Protein AF-A0A920MAN4-F1 (afdb_monomer_lite)

Radius of gyration: 27.8 Å; chains: 1; bounding box: 55×52×75 Å

Sequence (130 aa):
MKSKWLVLFIVFGLILTACGGGSDDAAEEEVVAEEPAETLDSPATTAAAAEPEADPFSICLVLDIGGLGDLAFNDLAYSGYEAAIADFGMVGTFLEPDGGGENRGELLELCAEAGNDLIVGKGFSYLTQQ

Foldseek 3Di:
DVVVVVVVVVVVVVPPPPDDDDDDDDDDDDDDDDDDDDDPDDPPPPPPDDDPPDDAAEEEEEEQAAAPPPVDQRVVVVVVVVVCCVVRVHHYDYYYAPHGRPCRVVSQVVCVVVPHPYYHYPDDVVVDDD

pLDDT: mean 77.78, std 22.49, range [35.72, 98.81]

Structure (mmCIF, N/CA/C/O backbone):
data_AF-A0A920MAN4-F1
#
_entry.id   AF-A0A920MAN4-F1
#
loop_
_atom_site.group_PDB
_atom_site.id
_atom_site.type_symbol
_atom_site.label_atom_id
_atom_site.label_alt_id
_atom_site.label_comp_id
_atom_site.label_asym_id
_atom_site.label_entity_id
_atom_site.label_seq_id
_atom_site.pdbx_PDB_ins_code
_atom_site.Cartn_x
_atom_site.Cartn_y
_atom_site.Cartn_z
_atom_site.occupancy
_atom_site.B_iso_or_equiv
_atom_site.auth_seq_id
_atom_site.auth_comp_id
_atom_site.auth_asym_id
_atom_site.auth_atom_id
_atom_site.pdbx_PDB_model_num
ATOM 1 N N . MET A 1 1 ? 26.931 -30.374 -37.461 1.00 54.78 1 MET A N 1
ATOM 2 C CA . MET A 1 1 ? 26.340 -31.285 -36.448 1.00 54.78 1 MET A CA 1
ATOM 3 C C . MET A 1 1 ? 27.216 -31.512 -35.204 1.00 54.78 1 MET A C 1
ATOM 5 O O . MET A 1 1 ? 26.722 -32.099 -34.258 1.00 54.78 1 MET A O 1
ATOM 9 N N . LYS A 1 2 ? 28.470 -31.024 -35.145 1.00 57.34 2 LYS A N 1
ATOM 10 C CA . LYS A 1 2 ? 29.390 -31.253 -34.007 1.00 57.34 2 LYS A CA 1
ATOM 11 C C . LYS A 1 2 ? 29.291 -30.219 -32.865 1.00 57.34 2 LYS A C 1
ATOM 13 O O . LYS A 1 2 ? 29.713 -30.511 -31.758 1.00 57.34 2 LYS A O 1
ATOM 18 N N . SER A 1 3 ? 28.687 -29.049 -33.096 1.00 59.41 3 SER A N 1
ATOM 19 C CA . SER A 1 3 ? 28.518 -28.003 -32.068 1.00 59.41 3 SER A CA 1
ATOM 20 C C . SER A 1 3 ? 27.309 -28.208 -31.145 1.00 59.41 3 SER A C 1
ATOM 22 O O . SER A 1 3 ? 27.294 -27.680 -30.041 1.00 59.41 3 SER A O 1
ATOM 24 N N . LYS A 1 4 ? 26.314 -29.010 -31.552 1.00 56.94 4 LYS A N 1
ATOM 25 C CA . LYS A 1 4 ? 25.120 -29.306 -30.737 1.00 56.94 4 LYS A CA 1
ATOM 26 C C . LYS A 1 4 ? 25.383 -30.335 -29.630 1.00 56.94 4 LYS A C 1
ATOM 28 O O . LYS A 1 4 ? 24.753 -30.269 -28.585 1.00 56.94 4 LYS A O 1
ATOM 33 N N . TRP A 1 5 ? 26.343 -31.240 -29.827 1.00 59.16 5 TRP A N 1
ATOM 34 C CA . TRP A 1 5 ? 26.810 -32.138 -28.762 1.00 59.16 5 TRP A CA 1
ATOM 35 C C . TRP A 1 5 ? 27.715 -31.433 -27.752 1.00 59.16 5 TRP A C 1
ATOM 37 O O . TRP A 1 5 ? 27.709 -31.794 -26.584 1.00 59.16 5 TRP A O 1
ATOM 47 N N . LEU A 1 6 ? 28.427 -30.381 -28.164 1.00 59.97 6 LEU A N 1
ATOM 48 C CA . LEU A 1 6 ? 29.316 -29.635 -27.273 1.00 59.97 6 LEU A CA 1
ATOM 49 C C . LEU A 1 6 ? 28.546 -28.826 -26.208 1.00 59.97 6 LEU A C 1
ATOM 51 O O . LEU A 1 6 ? 29.001 -28.724 -25.077 1.00 59.97 6 LEU A O 1
ATOM 55 N N . VAL A 1 7 ? 27.343 -28.336 -26.532 1.00 60.19 7 VAL A N 1
ATOM 56 C CA . VAL A 1 7 ? 26.450 -27.664 -25.565 1.00 60.19 7 VAL A CA 1
ATOM 57 C C . VAL A 1 7 ? 25.849 -28.658 -24.559 1.00 60.19 7 VAL A C 1
ATOM 59 O O . VAL A 1 7 ? 25.708 -28.331 -23.385 1.00 60.19 7 VAL A O 1
ATOM 62 N N . LEU A 1 8 ? 25.568 -29.896 -24.982 1.00 57.22 8 LEU A N 1
ATOM 63 C CA . LEU A 1 8 ? 25.014 -30.938 -24.108 1.00 57.22 8 LEU A CA 1
ATOM 64 C C . LEU A 1 8 ? 26.023 -31.409 -23.040 1.00 57.22 8 LEU A C 1
ATOM 66 O O . LEU A 1 8 ? 25.634 -31.694 -21.912 1.00 57.22 8 LEU A O 1
ATOM 70 N N . PHE A 1 9 ? 27.320 -31.429 -23.364 1.00 61.19 9 PHE A N 1
ATOM 71 C CA . PHE A 1 9 ? 28.375 -31.794 -22.410 1.00 61.19 9 PHE A CA 1
ATOM 72 C C . PHE A 1 9 ? 28.677 -30.703 -21.368 1.00 61.19 9 PHE A C 1
ATOM 74 O O . PHE A 1 9 ? 29.064 -31.032 -20.251 1.00 61.19 9 PHE A O 1
ATOM 81 N N . ILE A 1 10 ? 28.459 -29.422 -21.689 1.00 63.19 10 ILE A N 1
ATOM 82 C CA . ILE A 1 10 ? 28.677 -28.306 -20.748 1.00 63.19 10 ILE A CA 1
ATOM 83 C C . ILE A 1 10 ? 27.561 -28.244 -19.689 1.00 63.19 10 ILE A C 1
ATOM 85 O O . ILE A 1 10 ? 27.836 -27.971 -18.524 1.00 63.19 10 ILE A O 1
ATOM 89 N N . VAL A 1 11 ? 26.320 -28.581 -20.057 1.00 59.59 11 VAL A N 1
ATOM 90 C CA . VAL A 1 11 ? 25.175 -28.612 -19.125 1.00 59.59 11 VAL A CA 1
ATOM 91 C C . VAL A 1 11 ? 25.262 -29.786 -18.136 1.00 59.59 11 VAL A C 1
ATOM 93 O O . VAL A 1 11 ? 24.847 -29.651 -16.990 1.00 59.59 11 VAL A O 1
ATOM 96 N N . PHE A 1 12 ? 25.868 -30.913 -18.523 1.00 56.53 12 PHE A N 1
ATOM 97 C CA . PHE A 1 12 ? 26.040 -32.077 -17.638 1.00 56.53 12 PHE A CA 1
ATOM 98 C C . PHE A 1 12 ? 27.206 -31.926 -16.634 1.00 56.53 12 PHE A C 1
ATOM 100 O O . PHE A 1 12 ? 27.277 -32.659 -15.652 1.00 56.53 12 PHE A O 1
ATOM 107 N N . GLY A 1 13 ? 28.115 -30.965 -16.851 1.00 57.31 13 GLY A N 1
ATOM 108 C CA . GLY A 1 13 ? 29.282 -30.726 -15.991 1.00 57.31 13 GLY A CA 1
ATOM 1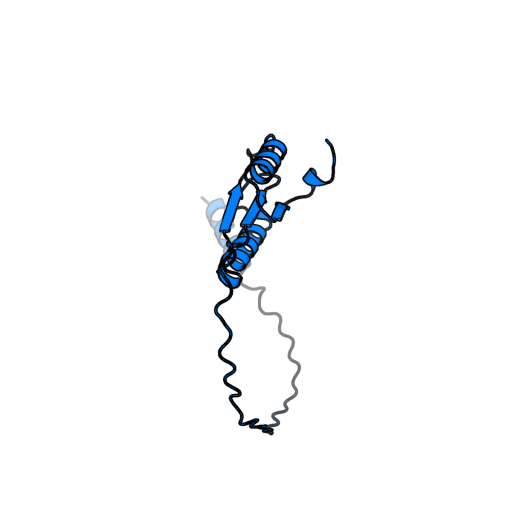09 C C . GLY A 1 13 ? 29.009 -29.892 -14.732 1.00 57.31 13 GLY A C 1
ATOM 110 O O . GLY A 1 13 ? 29.803 -29.935 -13.797 1.00 57.31 13 GLY A O 1
ATOM 111 N N . LEU A 1 14 ? 27.886 -29.168 -14.669 1.00 57.00 14 LEU A N 1
ATOM 112 C CA . LEU A 1 14 ? 27.543 -28.291 -13.537 1.00 57.00 14 LEU A CA 1
ATOM 113 C C . LEU A 1 14 ? 26.920 -29.022 -12.330 1.00 57.00 14 LEU A C 1
ATOM 115 O O . LEU A 1 14 ? 26.652 -28.392 -11.314 1.00 57.00 14 LEU A O 1
ATOM 119 N N . ILE A 1 15 ? 26.712 -30.341 -12.413 1.00 60.66 15 ILE A N 1
ATOM 120 C CA . ILE A 1 15 ? 26.022 -31.131 -11.374 1.00 60.66 15 ILE A CA 1
ATOM 121 C C . ILE A 1 15 ? 27.009 -31.807 -10.393 1.00 60.66 15 ILE A C 1
ATOM 123 O O . ILE A 1 15 ? 26.598 -32.324 -9.360 1.00 60.66 15 ILE A O 1
ATOM 127 N N . LEU A 1 16 ? 28.325 -31.770 -10.646 1.00 55.69 16 LEU A N 1
ATOM 128 C CA . LEU A 1 16 ? 29.317 -32.526 -9.856 1.00 55.69 16 LEU A CA 1
ATOM 129 C C . LEU A 1 16 ? 30.149 -31.704 -8.852 1.00 55.69 16 LEU A C 1
ATOM 131 O O . LEU A 1 16 ? 31.067 -32.249 -8.245 1.00 55.69 16 LEU A O 1
ATOM 135 N N . THR A 1 17 ? 29.836 -30.427 -8.620 1.00 62.88 17 THR A N 1
ATOM 136 C CA . THR A 1 17 ? 30.542 -29.577 -7.632 1.00 62.88 17 THR A CA 1
ATOM 137 C C . THR A 1 17 ? 29.737 -29.256 -6.371 1.00 62.88 17 THR A C 1
ATOM 139 O O . THR A 1 17 ? 30.201 -28.491 -5.531 1.00 62.88 17 THR A O 1
ATOM 142 N N . ALA A 1 18 ? 28.583 -29.892 -6.169 1.00 55.53 18 ALA A N 1
ATOM 143 C CA . ALA A 1 18 ? 27.807 -29.789 -4.933 1.00 55.53 18 ALA A CA 1
ATOM 144 C C . ALA A 1 18 ? 27.996 -31.035 -4.047 1.00 55.53 18 ALA A C 1
ATOM 146 O O . ALA A 1 18 ? 27.047 -31.749 -3.750 1.00 55.53 18 ALA A O 1
ATOM 147 N N . CYS A 1 19 ? 29.245 -31.320 -3.663 1.00 56.00 19 CYS A N 1
ATOM 148 C CA . CYS A 1 19 ? 29.560 -32.215 -2.544 1.00 56.00 19 CYS A CA 1
ATOM 149 C C . CYS A 1 19 ? 30.988 -31.931 -2.041 1.00 56.00 19 CYS A C 1
ATOM 151 O O . CYS A 1 19 ? 31.928 -32.676 -2.303 1.00 56.00 19 CYS A O 1
ATOM 153 N N . GLY A 1 20 ? 31.162 -30.794 -1.365 1.00 47.09 20 GLY A N 1
ATOM 154 C CA . GLY A 1 20 ? 32.356 -30.480 -0.580 1.00 47.09 20 GLY A CA 1
ATOM 155 C C . GLY A 1 20 ? 32.045 -30.716 0.892 1.00 47.09 20 GLY A C 1
ATOM 156 O O . GLY A 1 20 ? 31.377 -29.892 1.508 1.00 47.09 20 GLY A O 1
ATOM 157 N N . GLY A 1 21 ? 32.465 -31.867 1.416 1.00 41.03 21 GLY A N 1
ATOM 158 C CA . GLY A 1 21 ? 32.270 -32.259 2.807 1.00 41.03 21 GLY A CA 1
ATOM 159 C C . GLY A 1 21 ? 33.213 -31.534 3.767 1.00 41.03 21 GLY A C 1
ATOM 160 O O . GLY A 1 21 ? 34.390 -31.338 3.469 1.00 41.03 21 GLY A O 1
ATOM 161 N N . GLY A 1 22 ? 32.681 -31.200 4.938 1.00 35.72 22 GLY A N 1
ATOM 162 C CA . GLY A 1 22 ? 33.415 -30.864 6.151 1.00 35.72 22 GLY A CA 1
ATOM 163 C C . GLY A 1 22 ? 32.673 -31.513 7.312 1.00 35.72 22 GLY A C 1
ATOM 164 O O . GLY A 1 22 ? 31.579 -31.081 7.656 1.00 35.72 22 GLY A O 1
ATOM 165 N N . SER A 1 23 ? 33.227 -32.613 7.813 1.00 41.00 23 SER A N 1
ATOM 166 C CA . SER A 1 23 ? 32.755 -33.338 8.990 1.00 41.00 23 SER A CA 1
ATOM 167 C C . SER A 1 23 ? 33.375 -32.681 10.217 1.00 41.00 23 SER A C 1
ATOM 169 O O . SER A 1 23 ? 34.599 -32.631 10.293 1.00 41.00 23 SER A O 1
ATOM 171 N N . ASP A 1 24 ? 32.551 -32.244 11.161 1.00 40.06 24 ASP A N 1
ATOM 172 C CA . ASP A 1 24 ? 32.935 -32.129 12.566 1.00 40.06 24 ASP A CA 1
ATOM 173 C C . ASP A 1 24 ? 31.897 -32.895 13.389 1.00 40.06 24 ASP A C 1
ATOM 175 O O . ASP A 1 24 ? 30.686 -3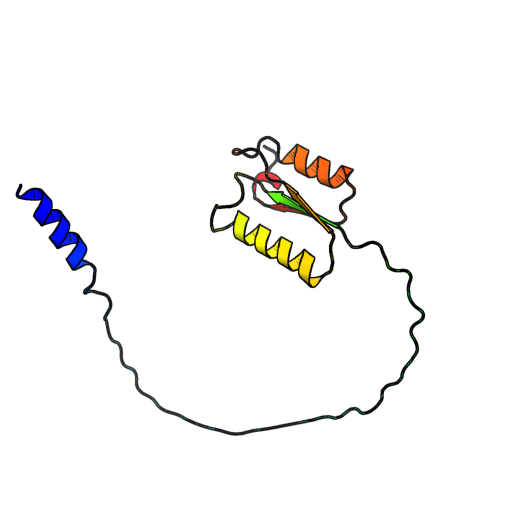2.735 13.230 1.00 40.06 24 ASP A O 1
ATOM 179 N N . ASP A 1 25 ? 32.434 -33.819 14.172 1.00 38.97 25 ASP A N 1
ATOM 180 C CA . ASP A 1 25 ? 31.781 -34.775 15.052 1.00 38.97 25 ASP A CA 1
ATOM 181 C C . ASP A 1 25 ? 31.750 -34.170 16.458 1.00 38.97 25 ASP A C 1
ATOM 183 O O . ASP A 1 25 ? 32.787 -33.714 16.936 1.00 38.97 25 ASP A O 1
ATOM 187 N N . ALA A 1 26 ? 30.585 -34.153 17.104 1.00 37.78 26 ALA A N 1
ATOM 188 C CA . ALA A 1 26 ? 30.463 -34.302 18.553 1.00 37.78 26 ALA A CA 1
ATOM 189 C C . ALA A 1 26 ? 28.985 -34.446 18.929 1.00 37.78 26 ALA A C 1
ATOM 191 O O . ALA A 1 26 ? 28.157 -33.572 18.671 1.00 37.78 26 ALA A O 1
ATOM 192 N N . ALA A 1 27 ? 28.685 -35.593 19.526 1.00 38.66 27 ALA A N 1
ATOM 193 C CA . ALA A 1 27 ? 27.439 -35.918 20.192 1.00 38.66 27 ALA A CA 1
ATOM 194 C C . ALA A 1 27 ? 27.147 -34.981 21.374 1.00 38.66 27 ALA A C 1
ATOM 196 O O . ALA A 1 27 ? 28.081 -34.517 22.017 1.00 38.66 27 ALA A O 1
ATOM 197 N N . GLU A 1 28 ? 25.861 -34.814 21.693 1.00 38.59 28 GLU A N 1
ATOM 198 C CA . GLU A 1 28 ? 25.311 -34.950 23.052 1.00 38.59 28 GLU A CA 1
ATOM 199 C C . GLU A 1 28 ? 23.769 -34.888 22.985 1.00 38.59 28 GLU A C 1
ATOM 201 O O . GLU A 1 28 ? 23.174 -33.874 22.625 1.00 38.59 28 GLU A O 1
ATOM 206 N N . GLU A 1 29 ? 23.123 -36.023 23.277 1.00 42.34 29 GLU A N 1
ATOM 207 C CA . GLU A 1 29 ? 21.757 -36.068 23.808 1.00 42.34 29 GLU A CA 1
ATOM 208 C C . GLU A 1 29 ? 21.818 -35.604 25.267 1.00 42.34 29 GLU A C 1
ATOM 210 O O . GLU A 1 29 ? 22.565 -36.199 26.038 1.00 42.34 29 GLU A O 1
ATOM 215 N N . GLU A 1 30 ? 20.972 -34.656 25.675 1.00 37.41 30 GLU A N 1
ATOM 216 C CA . GLU A 1 30 ? 20.405 -34.664 27.026 1.00 37.41 30 GLU A CA 1
ATOM 217 C C . GLU A 1 30 ? 18.943 -34.205 27.012 1.00 37.41 30 GLU A C 1
ATOM 219 O O . GLU A 1 30 ? 18.529 -33.265 26.334 1.00 37.41 30 GLU A O 1
ATOM 224 N N . VAL A 1 31 ? 18.168 -34.977 27.763 1.00 35.81 31 VAL A N 1
ATOM 225 C CA . VAL A 1 31 ? 16.730 -34.914 28.009 1.00 35.81 31 VAL A CA 1
ATOM 226 C C . VAL A 1 31 ? 16.502 -34.097 29.293 1.00 35.81 31 VAL A C 1
ATOM 228 O O . VAL A 1 31 ? 17.425 -33.946 30.088 1.00 35.81 31 VAL A O 1
ATOM 231 N N . VAL A 1 32 ? 15.235 -33.744 29.566 1.00 38.03 32 VAL A N 1
ATOM 232 C CA . VAL A 1 32 ? 14.668 -33.284 30.863 1.00 38.03 32 VAL A CA 1
ATOM 233 C C . VAL A 1 32 ? 14.718 -31.741 30.997 1.00 38.03 32 VAL A C 1
ATOM 235 O O . VAL A 1 32 ? 15.762 -31.139 30.816 1.00 38.03 32 VAL A O 1
ATOM 238 N N . ALA A 1 33 ? 13.635 -30.988 31.238 1.00 39.56 33 ALA A N 1
ATOM 239 C CA . ALA A 1 33 ? 12.540 -31.206 32.182 1.00 39.56 33 ALA A CA 1
ATOM 240 C C . ALA A 1 33 ? 11.289 -30.333 31.882 1.00 39.56 33 ALA A C 1
ATOM 242 O O . ALA A 1 33 ? 11.422 -29.182 31.464 1.00 39.56 33 ALA A O 1
ATOM 243 N N . GLU A 1 34 ? 10.100 -30.872 32.193 1.00 43.16 34 GLU A N 1
ATOM 244 C CA . GLU A 1 34 ? 8.932 -30.151 32.757 1.00 43.16 34 GLU A CA 1
ATOM 245 C C . GLU A 1 34 ? 9.371 -29.289 33.967 1.00 43.16 34 GLU A C 1
ATOM 247 O O . GLU A 1 34 ? 10.370 -29.607 34.602 1.00 43.16 34 GLU A O 1
ATOM 252 N N . GLU A 1 35 ? 8.750 -28.212 34.440 1.00 51.22 35 GLU A N 1
ATOM 253 C CA . GLU A 1 35 ? 7.393 -27.646 34.465 1.00 51.22 35 GLU A CA 1
ATOM 254 C C . GLU A 1 35 ? 7.578 -26.172 34.977 1.00 51.22 35 GLU A C 1
ATOM 256 O O . GLU A 1 35 ? 8.708 -25.835 35.360 1.00 51.22 35 GLU A O 1
ATOM 261 N N . PRO A 1 36 ? 6.579 -25.258 35.035 1.00 49.44 36 PRO A N 1
ATOM 262 C CA . PRO A 1 36 ? 5.395 -25.440 35.884 1.00 49.44 36 PRO A CA 1
ATOM 263 C C . PRO A 1 36 ? 4.067 -25.018 35.242 1.00 49.44 36 PRO A C 1
ATOM 265 O O . PRO A 1 36 ? 3.936 -23.945 34.648 1.00 49.44 36 PRO A O 1
ATOM 268 N N . ALA A 1 37 ? 3.038 -25.831 35.471 1.00 50.41 37 ALA A N 1
ATOM 269 C CA . ALA A 1 37 ? 1.666 -25.374 35.502 1.00 50.41 37 ALA A CA 1
ATOM 270 C C . ALA A 1 37 ? 1.457 -24.478 36.735 1.00 50.41 37 ALA A C 1
ATOM 272 O O . ALA A 1 37 ? 1.500 -24.935 37.874 1.00 50.41 37 ALA A O 1
ATOM 273 N N . GLU A 1 38 ? 1.169 -23.200 36.505 1.00 48.28 38 GLU A N 1
ATOM 274 C CA . GLU A 1 38 ? 0.446 -22.371 37.469 1.00 48.28 38 GLU A CA 1
ATOM 275 C C . GLU A 1 38 ? -0.981 -22.200 36.947 1.00 48.28 38 GLU A C 1
ATOM 277 O O . GLU A 1 38 ? -1.278 -21.406 36.053 1.00 48.28 38 GLU A O 1
ATOM 282 N N . THR A 1 39 ? -1.874 -23.014 37.499 1.00 47.69 39 THR A N 1
ATOM 283 C CA . THR A 1 39 ? -3.319 -22.865 37.377 1.00 47.69 39 THR A CA 1
ATOM 284 C C . THR A 1 39 ? -3.769 -21.698 38.253 1.00 47.69 39 THR A C 1
ATOM 286 O O . THR A 1 39 ? -3.886 -21.846 39.470 1.00 47.69 39 THR A O 1
ATOM 289 N N . LEU A 1 40 ? -4.061 -20.548 37.646 1.00 46.44 40 LEU A N 1
ATOM 290 C CA . LEU A 1 40 ? -4.853 -19.502 38.293 1.00 46.44 40 LEU A CA 1
ATOM 291 C C . LEU A 1 40 ? -6.314 -19.652 37.874 1.00 46.44 40 LEU A C 1
ATOM 293 O O . LEU A 1 40 ? -6.779 -19.133 36.862 1.00 46.44 40 LEU A O 1
ATOM 297 N N . ASP A 1 41 ? -7.009 -20.428 38.696 1.00 55.22 41 ASP A N 1
ATOM 298 C CA . ASP A 1 41 ? -8.447 -20.636 38.689 1.00 55.22 41 ASP A CA 1
ATOM 299 C C . ASP A 1 41 ? -9.146 -19.367 39.213 1.00 55.22 41 ASP A C 1
ATOM 301 O O . ASP A 1 41 ? -9.139 -19.077 40.413 1.00 55.22 41 ASP A O 1
ATOM 305 N N . SER A 1 42 ? -9.693 -18.551 38.310 1.00 60.88 42 SER A N 1
ATOM 306 C CA . SER A 1 42 ? -10.803 -17.635 38.617 1.00 60.88 42 SER A CA 1
ATOM 307 C C . SER A 1 42 ? -11.338 -16.952 37.360 1.00 60.88 42 SER A C 1
ATOM 309 O O . SER A 1 42 ? -10.750 -15.975 36.892 1.00 60.88 42 SER A O 1
ATOM 311 N N . PRO A 1 43 ? -12.504 -17.360 36.834 1.00 52.91 43 PRO A N 1
ATOM 312 C CA . PRO A 1 43 ? -13.242 -16.524 35.910 1.00 52.91 43 PRO A CA 1
ATOM 313 C C . PRO A 1 43 ? -14.039 -15.499 36.725 1.00 52.91 43 PRO A C 1
ATOM 315 O O . PRO A 1 43 ? -15.190 -15.727 37.100 1.00 52.91 43 PRO A O 1
ATOM 318 N N . ALA A 1 44 ? -13.448 -14.331 36.980 1.00 52.50 44 ALA A N 1
ATOM 319 C CA . ALA A 1 44 ? -14.242 -13.143 37.270 1.00 52.50 44 ALA A CA 1
ATOM 320 C C . ALA A 1 44 ? -14.952 -12.737 35.969 1.00 52.50 44 ALA A C 1
ATOM 322 O O . ALA A 1 44 ? -14.439 -11.952 35.176 1.00 52.50 44 ALA A O 1
ATOM 323 N N . THR A 1 45 ? -16.128 -13.321 35.723 1.00 56.97 45 THR A N 1
ATOM 324 C CA . THR A 1 45 ? -17.026 -12.883 34.648 1.00 56.97 45 THR A CA 1
ATOM 325 C C . THR A 1 45 ? -17.637 -11.548 35.062 1.00 56.97 45 THR A C 1
ATOM 327 O O . THR A 1 45 ? -18.744 -11.476 35.591 1.00 56.97 45 THR A O 1
ATOM 330 N N . THR A 1 46 ? -16.890 -10.471 34.841 1.00 60.81 46 THR A N 1
ATOM 331 C CA . THR A 1 46 ? -17.489 -9.157 34.624 1.00 60.81 46 THR A CA 1
ATOM 332 C C . THR A 1 46 ? -18.065 -9.202 33.221 1.00 60.81 46 THR A C 1
ATOM 334 O O . THR A 1 46 ? -17.320 -9.250 32.246 1.00 60.81 46 THR A O 1
ATOM 337 N N . ALA A 1 47 ? -19.393 -9.241 33.117 1.00 58.69 47 ALA A N 1
ATOM 338 C CA . ALA A 1 47 ? -20.074 -9.022 31.852 1.00 58.69 47 ALA A CA 1
ATOM 339 C C . ALA A 1 47 ? -19.707 -7.614 31.367 1.00 58.69 47 ALA A C 1
ATOM 341 O O . ALA A 1 47 ? -20.236 -6.619 31.866 1.00 58.69 47 ALA A O 1
ATOM 342 N N . ALA A 1 48 ? -18.738 -7.542 30.454 1.00 60.75 48 ALA A N 1
ATOM 343 C CA . ALA A 1 48 ? -18.416 -6.325 29.738 1.00 60.75 48 ALA A CA 1
ATOM 344 C C . ALA A 1 48 ? -19.674 -5.917 28.969 1.00 60.75 48 ALA A C 1
ATOM 346 O O . ALA A 1 48 ? -20.217 -6.697 28.183 1.00 60.75 48 ALA A O 1
ATOM 347 N N . ALA A 1 49 ? -20.181 -4.722 29.262 1.00 62.91 49 ALA A N 1
ATOM 348 C CA . ALA A 1 49 ? -21.181 -4.099 28.416 1.00 62.91 49 ALA A CA 1
ATOM 349 C C . ALA A 1 49 ? -20.609 -4.051 26.996 1.00 62.91 49 ALA A C 1
ATOM 351 O O . ALA A 1 49 ? -19.459 -3.650 26.828 1.00 62.91 49 ALA A O 1
ATOM 352 N N . ALA A 1 50 ? -21.385 -4.506 26.011 1.00 61.88 50 ALA A N 1
ATOM 353 C CA . ALA A 1 50 ? -20.981 -4.453 24.616 1.00 61.88 50 ALA A CA 1
ATOM 354 C C . ALA A 1 50 ? -20.670 -2.995 24.255 1.00 61.88 50 ALA A C 1
ATOM 356 O O . ALA A 1 50 ? -21.569 -2.149 24.239 1.00 61.88 50 ALA A O 1
ATOM 357 N N . GLU A 1 51 ? -19.387 -2.705 24.045 1.00 66.56 51 GLU A N 1
ATOM 358 C CA . GLU A 1 51 ? -18.952 -1.468 23.414 1.00 66.56 51 GLU A CA 1
ATOM 359 C C . GLU A 1 51 ? -19.590 -1.410 22.020 1.00 66.56 51 GLU A C 1
ATOM 361 O O . GLU A 1 51 ? -19.727 -2.456 21.374 1.00 66.56 51 GLU A O 1
ATOM 366 N N . PRO A 1 52 ? -20.049 -0.230 21.562 1.00 62.62 52 PRO A N 1
ATOM 367 C CA . PRO A 1 52 ? -20.477 -0.090 20.179 1.00 62.62 52 PRO A CA 1
ATOM 368 C C . PRO A 1 52 ? -19.342 -0.583 19.278 1.00 62.62 52 PRO A C 1
ATOM 370 O O . PRO A 1 52 ? -18.196 -0.183 19.484 1.00 62.62 52 PRO A O 1
ATOM 373 N N . GLU A 1 53 ? -19.651 -1.470 18.326 1.00 74.19 53 GLU A N 1
ATOM 374 C CA . GLU A 1 53 ? -18.670 -1.895 17.326 1.00 74.19 53 GLU A CA 1
ATOM 375 C C . GLU A 1 53 ? -18.150 -0.638 16.629 1.00 74.19 53 GLU A C 1
ATOM 377 O O . GLU A 1 5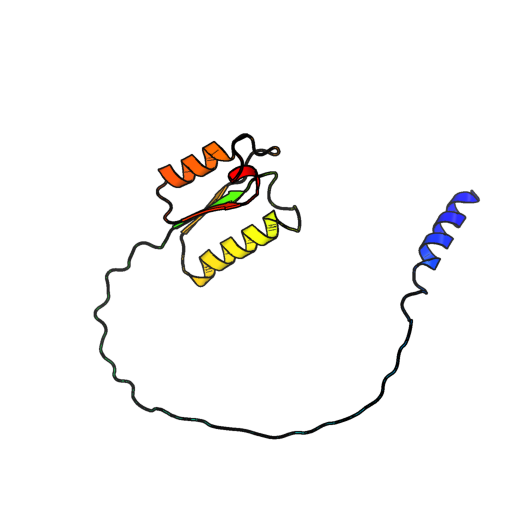3 ? -18.905 0.075 15.965 1.00 74.19 53 GLU A O 1
ATOM 382 N N . ALA A 1 54 ? -16.879 -0.321 16.874 1.00 79.75 54 ALA A N 1
ATOM 383 C CA . ALA A 1 54 ? -16.194 0.733 16.154 1.00 79.75 54 ALA A CA 1
ATOM 384 C C . ALA A 1 54 ? -16.085 0.316 14.685 1.00 79.75 54 ALA A C 1
ATOM 386 O O . ALA A 1 54 ? -15.880 -0.866 14.393 1.00 79.75 54 ALA A O 1
ATOM 387 N N . ASP A 1 55 ? -16.217 1.282 13.776 1.00 87.69 55 ASP A N 1
ATOM 388 C CA . ASP A 1 55 ? -15.983 1.028 12.359 1.00 87.69 55 ASP A CA 1
ATOM 389 C C . ASP A 1 55 ? -14.583 0.407 12.170 1.00 87.69 55 ASP A C 1
ATOM 391 O O . ASP A 1 55 ? -13.632 0.803 12.859 1.00 87.69 55 ASP A O 1
ATOM 395 N N . PRO A 1 56 ? -14.440 -0.592 11.282 1.00 93.69 56 PRO A N 1
ATOM 396 C CA . PRO A 1 56 ? -13.165 -1.262 11.077 1.00 93.69 56 PRO A CA 1
ATOM 397 C C . PRO A 1 56 ? -12.126 -0.273 10.544 1.00 93.69 56 PRO A C 1
ATOM 399 O O . PRO A 1 56 ? -12.392 0.483 9.610 1.00 93.69 56 PRO A O 1
ATOM 402 N N . PHE A 1 57 ? -10.927 -0.311 11.127 1.00 97.06 57 PHE A N 1
ATOM 403 C CA . PHE A 1 57 ? -9.811 0.549 10.734 1.00 97.06 57 PHE A CA 1
ATOM 404 C C . PHE A 1 57 ? -9.442 0.320 9.263 1.00 97.06 57 PHE A C 1
ATOM 406 O O . PHE A 1 57 ? -9.351 -0.823 8.807 1.00 97.06 57 PHE A O 1
ATOM 413 N N . SER A 1 58 ? -9.208 1.393 8.518 1.00 98.19 58 SER A N 1
ATOM 414 C CA . SER A 1 58 ? -8.958 1.348 7.078 1.00 98.19 58 SER A CA 1
ATOM 415 C C . SER A 1 58 ? -7.491 1.605 6.720 1.00 98.19 58 SER A C 1
ATOM 417 O O . SER A 1 58 ? -6.827 2.483 7.274 1.00 98.19 58 SER A O 1
ATOM 419 N N . ILE A 1 59 ? -6.965 0.828 5.773 1.00 98.69 59 ILE A N 1
ATOM 420 C CA . ILE A 1 59 ? -5.584 0.928 5.292 1.00 98.69 59 ILE A CA 1
ATOM 421 C C . ILE A 1 59 ? -5.540 0.979 3.763 1.00 98.69 59 ILE A C 1
ATOM 423 O O . ILE A 1 59 ? -6.086 0.113 3.079 1.00 98.69 59 ILE A O 1
ATOM 427 N N . CYS A 1 60 ? -4.817 1.956 3.219 1.00 98.75 60 CYS A N 1
ATOM 428 C CA . CYS A 1 60 ? -4.483 2.027 1.803 1.00 98.75 60 CYS A CA 1
ATOM 429 C C . CYS A 1 60 ? -2.989 1.769 1.563 1.00 98.75 60 CYS A C 1
ATOM 431 O O . CYS A 1 60 ? -2.138 2.449 2.136 1.00 98.75 60 CYS A O 1
ATOM 433 N N . LEU A 1 61 ? -2.667 0.828 0.673 1.00 98.81 61 LEU A N 1
ATOM 434 C CA . LEU A 1 61 ? -1.317 0.600 0.154 1.00 98.81 61 LEU A CA 1
ATOM 435 C C . LEU A 1 61 ? -1.222 1.103 -1.292 1.00 98.81 61 LEU A C 1
ATOM 437 O O . LEU A 1 61 ? -1.942 0.617 -2.162 1.00 98.81 61 LEU A O 1
ATOM 441 N N . VAL A 1 62 ? -0.290 2.023 -1.553 1.00 98.56 62 VAL A N 1
ATOM 442 C CA . VAL A 1 62 ? 0.028 2.518 -2.902 1.00 98.56 62 VAL A CA 1
ATOM 443 C C . VAL A 1 62 ? 1.472 2.162 -3.243 1.00 98.56 62 VAL A C 1
ATOM 445 O O . VAL A 1 62 ? 2.402 2.544 -2.525 1.00 98.56 62 VAL A O 1
ATOM 448 N N . LEU A 1 63 ? 1.687 1.421 -4.331 1.00 98.00 63 LEU A N 1
ATOM 449 C CA . LEU A 1 63 ? 3.041 1.094 -4.791 1.00 98.00 63 LEU A CA 1
ATOM 450 C C . LEU A 1 63 ? 3.716 2.302 -5.453 1.00 98.00 63 LEU A C 1
ATOM 452 O O . LEU A 1 63 ? 3.057 3.222 -5.921 1.00 98.00 63 LEU A O 1
ATOM 456 N N . ASP A 1 64 ? 5.047 2.327 -5.460 1.00 95.62 64 ASP A N 1
ATOM 457 C CA . ASP A 1 64 ? 5.836 3.410 -6.058 1.00 95.62 64 ASP A CA 1
ATOM 458 C C . ASP A 1 64 ? 5.995 3.230 -7.575 1.00 95.62 64 ASP A C 1
ATOM 460 O O . ASP A 1 64 ? 5.539 4.057 -8.356 1.00 95.6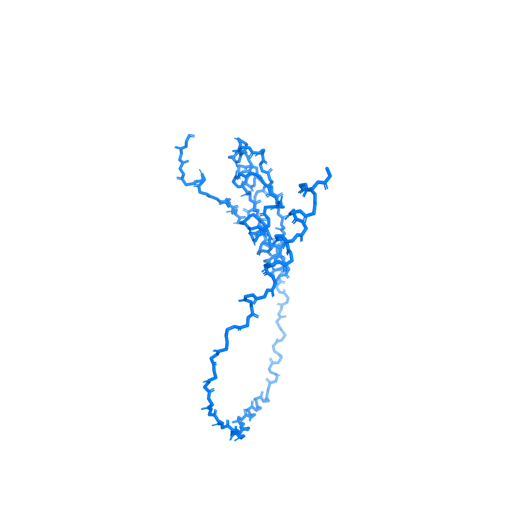2 64 ASP A O 1
ATOM 464 N N . ILE A 1 65 ? 6.652 2.158 -8.019 1.00 94.69 65 ILE A N 1
ATOM 465 C CA . ILE A 1 65 ? 6.921 1.869 -9.439 1.00 94.69 65 ILE A CA 1
ATOM 466 C C . ILE A 1 65 ? 6.585 0.408 -9.722 1.00 94.69 65 ILE A C 1
ATOM 468 O O . ILE A 1 65 ? 6.833 -0.471 -8.887 1.00 94.69 65 ILE A O 1
ATOM 472 N N . GLY A 1 66 ? 6.088 0.154 -10.932 1.00 93.94 66 GLY A N 1
ATOM 473 C CA . GLY A 1 66 ? 5.703 -1.176 -11.373 1.00 93.94 66 GLY A CA 1
ATOM 474 C C . GLY A 1 66 ? 4.450 -1.655 -10.648 1.00 93.94 66 GLY A C 1
ATOM 475 O O . GLY A 1 66 ? 3.539 -0.876 -10.398 1.00 93.94 66 GLY A O 1
ATOM 476 N N . GLY A 1 67 ? 4.425 -2.941 -10.314 1.00 96.38 67 GLY A N 1
ATOM 477 C CA . GLY A 1 67 ? 3.285 -3.588 -9.678 1.00 96.38 67 GLY A CA 1
ATOM 478 C C . GLY A 1 67 ? 3.671 -4.916 -9.035 1.00 96.38 67 GLY A C 1
ATOM 479 O O . GLY A 1 67 ? 4.859 -5.191 -8.824 1.00 96.38 67 GLY A O 1
ATOM 480 N N . LEU A 1 68 ? 2.672 -5.735 -8.738 1.00 97.56 68 LEU A N 1
ATOM 481 C CA . LEU A 1 68 ? 2.809 -7.117 -8.306 1.00 97.56 68 LEU A CA 1
ATOM 482 C C . LEU A 1 68 ? 3.450 -7.982 -9.400 1.00 97.56 68 LEU A C 1
ATOM 484 O O . LEU A 1 68 ? 3.447 -7.657 -10.591 1.00 97.56 68 LEU A O 1
ATOM 488 N N . GLY A 1 69 ? 4.001 -9.117 -8.985 1.00 96.94 69 GLY A N 1
ATOM 489 C CA . GLY A 1 69 ? 4.745 -10.039 -9.838 1.00 96.94 69 GLY A CA 1
ATOM 490 C C . GLY A 1 69 ? 6.231 -9.702 -9.966 1.00 96.94 69 GLY A C 1
ATOM 491 O O . GLY A 1 69 ? 6.914 -10.294 -10.805 1.00 96.94 69 GLY A O 1
ATOM 492 N N . ASP A 1 70 ? 6.749 -8.784 -9.143 1.00 95.75 70 ASP A N 1
ATOM 493 C CA . ASP A 1 70 ? 8.189 -8.522 -9.037 1.00 95.75 70 ASP A CA 1
ATOM 494 C C . ASP A 1 70 ? 8.942 -9.611 -8.248 1.00 95.75 70 ASP A C 1
ATOM 496 O O . ASP A 1 70 ? 10.174 -9.609 -8.215 1.00 95.75 70 ASP A O 1
ATOM 500 N N . LEU A 1 71 ? 8.204 -10.555 -7.647 1.00 96.56 71 LEU A N 1
ATOM 501 C CA . LEU A 1 71 ? 8.662 -11.679 -6.826 1.00 96.56 71 LEU A CA 1
ATOM 502 C C . LEU A 1 71 ? 9.563 -11.251 -5.665 1.00 96.56 71 LEU A C 1
ATOM 504 O O . LEU A 1 71 ? 10.358 -12.045 -5.154 1.00 96.56 71 LEU A O 1
ATOM 508 N N . ALA A 1 72 ? 9.476 -9.982 -5.280 1.00 95.69 72 ALA A N 1
ATOM 509 C CA . ALA A 1 72 ? 10.399 -9.364 -4.360 1.00 95.69 72 ALA A CA 1
ATOM 510 C C . ALA A 1 72 ? 9.707 -8.237 -3.596 1.00 95.69 72 ALA A C 1
ATOM 512 O O . ALA A 1 72 ? 8.963 -8.487 -2.653 1.00 95.69 72 ALA A O 1
ATOM 513 N N . PHE A 1 73 ? 10.012 -6.986 -3.921 1.00 96.44 73 PHE A N 1
ATOM 514 C CA . PHE A 1 73 ? 9.771 -5.871 -3.025 1.00 96.44 73 PHE A CA 1
ATOM 515 C C . PHE A 1 73 ? 8.284 -5.496 -2.973 1.00 96.44 73 PHE A C 1
ATOM 517 O O . PHE A 1 73 ? 7.783 -5.178 -1.896 1.00 96.44 73 PHE A O 1
ATOM 524 N N . ASN A 1 74 ? 7.589 -5.448 -4.111 1.00 97.69 74 ASN A N 1
ATOM 525 C CA . ASN A 1 74 ? 6.156 -5.149 -4.197 1.00 97.69 74 ASN A CA 1
ATOM 526 C C . ASN A 1 74 ? 5.329 -6.324 -3.673 1.00 97.69 74 ASN A C 1
ATOM 528 O O . ASN A 1 74 ? 4.467 -6.111 -2.822 1.00 97.69 74 ASN A O 1
ATOM 532 N N . ASP A 1 75 ? 5.666 -7.548 -4.081 1.00 98.50 75 ASP A N 1
ATOM 533 C CA . ASP A 1 75 ? 4.962 -8.750 -3.624 1.00 98.50 75 ASP A CA 1
ATOM 534 C C . ASP A 1 75 ? 5.095 -8.951 -2.106 1.00 98.50 75 ASP A C 1
ATOM 536 O O . ASP A 1 75 ? 4.118 -9.275 -1.429 1.00 98.50 75 ASP A O 1
ATOM 540 N N . LEU A 1 76 ? 6.275 -8.680 -1.532 1.00 98.44 76 LEU A N 1
ATOM 541 C CA . LEU A 1 76 ? 6.476 -8.755 -0.084 1.00 98.44 76 LEU A CA 1
ATOM 542 C C . LEU A 1 76 ? 5.651 -7.699 0.660 1.00 98.44 76 LEU A C 1
ATOM 544 O O . LEU A 1 76 ? 5.039 -8.011 1.681 1.00 98.44 76 LEU A O 1
ATOM 548 N N . ALA A 1 77 ? 5.598 -6.464 0.158 1.00 98.44 77 ALA A N 1
ATOM 549 C CA . ALA A 1 77 ? 4.787 -5.422 0.782 1.00 98.44 77 ALA A CA 1
ATOM 550 C C . ALA A 1 77 ? 3.290 -5.749 0.733 1.00 98.44 77 ALA A C 1
ATOM 552 O O . ALA A 1 77 ? 2.603 -5.590 1.740 1.00 98.44 77 ALA A O 1
ATOM 553 N N . TYR A 1 78 ? 2.806 -6.259 -0.401 1.00 98.69 78 TYR A N 1
ATOM 554 C CA . TYR A 1 78 ? 1.420 -6.693 -0.541 1.00 98.69 78 TYR A CA 1
ATOM 555 C C . TYR A 1 78 ? 1.089 -7.855 0.402 1.00 98.69 78 TYR A C 1
ATOM 557 O O . TYR A 1 78 ? 0.062 -7.826 1.072 1.00 98.69 78 TYR A O 1
ATOM 565 N N . SER A 1 79 ? 2.001 -8.820 0.565 1.00 98.69 79 SER A N 1
ATOM 566 C CA . SER A 1 79 ? 1.803 -9.914 1.525 1.00 98.69 79 SER A CA 1
ATOM 567 C C . SER A 1 79 ? 1.655 -9.428 2.974 1.00 98.69 79 SER A C 1
ATOM 569 O O . SER A 1 79 ? 0.810 -9.935 3.707 1.00 98.69 79 SER A O 1
ATOM 571 N N . GLY A 1 80 ? 2.428 -8.414 3.383 1.00 98.56 80 GLY A N 1
ATOM 572 C CA . GLY A 1 80 ? 2.307 -7.810 4.713 1.00 98.56 80 GLY A CA 1
ATOM 573 C C . GLY A 1 80 ? 1.016 -7.007 4.888 1.00 98.56 80 GLY A C 1
ATOM 574 O O . GLY A 1 80 ? 0.429 -7.011 5.966 1.00 98.56 80 GLY A O 1
ATOM 575 N N . TYR A 1 81 ? 0.552 -6.356 3.823 1.00 98.75 81 TYR A N 1
ATOM 576 C CA . TYR A 1 81 ? -0.730 -5.657 3.791 1.00 98.75 81 TYR A CA 1
ATOM 577 C C . TYR A 1 81 ? -1.921 -6.620 3.943 1.00 98.75 81 TYR A C 1
ATOM 579 O O . TYR A 1 81 ? -2.782 -6.388 4.789 1.00 98.75 81 TYR A O 1
ATOM 587 N N . GLU A 1 82 ? -1.930 -7.739 3.213 1.00 98.75 82 GLU A N 1
ATOM 588 C CA . GLU A 1 82 ? -2.966 -8.775 3.341 1.00 98.75 82 GLU A CA 1
ATOM 589 C C . GLU A 1 82 ? -2.961 -9.409 4.740 1.00 98.75 82 GLU A C 1
ATOM 591 O O . GLU A 1 82 ? -4.021 -9.627 5.330 1.00 98.75 82 GLU A O 1
ATOM 596 N N . ALA A 1 83 ? -1.774 -9.650 5.311 1.00 98.62 83 ALA A N 1
ATOM 597 C CA . ALA A 1 83 ? -1.645 -10.139 6.682 1.00 98.62 83 ALA A C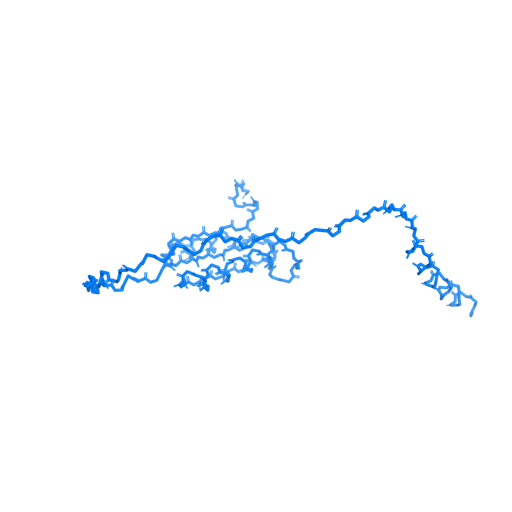A 1
ATOM 598 C C . ALA A 1 83 ? -2.225 -9.145 7.700 1.00 98.62 83 ALA A C 1
ATOM 600 O O . ALA A 1 83 ? -2.984 -9.546 8.574 1.00 98.62 83 ALA A O 1
ATOM 601 N N . ALA A 1 84 ? -1.948 -7.845 7.558 1.00 97.88 84 ALA A N 1
ATOM 602 C CA . ALA A 1 84 ? -2.515 -6.826 8.439 1.00 97.88 84 ALA A CA 1
ATOM 603 C C . ALA A 1 84 ? -4.053 -6.786 8.372 1.00 97.88 84 ALA A C 1
ATOM 605 O O . ALA A 1 84 ? -4.719 -6.672 9.400 1.00 97.88 84 ALA A O 1
ATOM 606 N N . ILE A 1 85 ? -4.632 -6.932 7.180 1.00 98.25 85 ILE A N 1
ATOM 607 C CA . ILE A 1 85 ? -6.089 -7.019 7.015 1.00 98.25 85 ILE A CA 1
ATOM 608 C C . ILE A 1 85 ? -6.654 -8.235 7.745 1.00 98.25 85 ILE A C 1
ATOM 610 O O . ILE A 1 85 ? -7.617 -8.100 8.501 1.00 98.25 85 ILE A O 1
ATOM 614 N N . ALA A 1 86 ? -6.043 -9.404 7.551 1.00 98.12 86 ALA A N 1
ATOM 615 C CA . ALA A 1 86 ? -6.497 -10.649 8.157 1.00 98.12 86 ALA A CA 1
ATOM 616 C C . ALA A 1 86 ? -6.357 -10.648 9.689 1.00 98.12 86 ALA A C 1
ATOM 618 O O . ALA A 1 86 ? -7.286 -11.052 10.388 1.00 98.12 86 ALA A O 1
ATOM 619 N N . ASP A 1 87 ? -5.225 -10.173 10.204 1.00 98.00 87 ASP A N 1
ATOM 620 C CA . ASP A 1 87 ? -4.883 -10.254 11.625 1.00 98.00 87 ASP A CA 1
ATOM 621 C C . ASP A 1 87 ? -5.623 -9.209 12.470 1.00 98.00 87 ASP A C 1
ATOM 623 O O . ASP A 1 87 ? -5.896 -9.445 13.648 1.00 98.00 87 ASP A O 1
ATOM 627 N N . PHE A 1 88 ? -5.965 -8.059 11.880 1.00 96.25 88 PHE A N 1
ATOM 628 C CA . PHE A 1 88 ? -6.559 -6.931 12.604 1.00 96.25 88 PHE A CA 1
ATOM 629 C C . PHE A 1 88 ? -7.987 -6.579 12.166 1.00 96.25 88 PHE A C 1
ATOM 631 O O . PHE A 1 88 ? -8.566 -5.643 12.714 1.00 96.25 88 PHE A O 1
ATOM 638 N N . GLY A 1 89 ? -8.570 -7.304 11.206 1.00 96.25 89 GLY A N 1
ATOM 639 C CA . GLY A 1 89 ? -9.934 -7.050 10.728 1.00 96.25 89 GLY A CA 1
ATOM 640 C C . GLY A 1 89 ? -10.090 -5.694 10.032 1.00 96.25 89 GLY A C 1
ATOM 641 O O . GLY A 1 89 ? -11.138 -5.060 10.144 1.00 96.25 89 GLY A O 1
ATOM 642 N N . MET A 1 90 ? -9.036 -5.230 9.357 1.00 96.88 90 MET A N 1
ATOM 643 C CA . MET A 1 90 ? -9.025 -3.936 8.672 1.00 96.88 90 MET A CA 1
ATOM 644 C C . MET A 1 90 ? -9.786 -3.987 7.343 1.00 96.88 90 MET A C 1
ATOM 646 O O . MET A 1 90 ? -9.974 -5.049 6.750 1.00 96.88 90 MET A O 1
ATOM 650 N N . VAL A 1 91 ? -10.166 -2.820 6.826 1.00 97.50 91 VAL A N 1
ATOM 651 C CA . VAL A 1 91 ? -10.640 -2.672 5.442 1.00 97.50 91 VAL A CA 1
ATOM 652 C C . VAL A 1 91 ? -9.498 -2.163 4.573 1.00 97.50 91 VAL A C 1
ATOM 654 O O . VAL A 1 91 ? -8.888 -1.137 4.864 1.00 97.50 91 VAL A O 1
ATOM 657 N N . GLY A 1 92 ? -9.203 -2.894 3.502 1.00 97.75 92 GLY A N 1
ATOM 658 C CA . GLY A 1 92 ? -8.071 -2.617 2.632 1.00 97.75 92 GLY A CA 1
ATOM 659 C C . GLY A 1 92 ? -8.433 -1.918 1.323 1.00 97.75 92 GLY A C 1
ATOM 660 O O . GLY A 1 92 ? -9.344 -2.345 0.619 1.00 97.75 92 GLY A O 1
ATOM 661 N N . THR A 1 93 ? -7.629 -0.922 0.941 1.00 98.62 93 THR A N 1
ATOM 662 C CA . THR A 1 93 ? -7.497 -0.434 -0.444 1.00 98.62 93 THR A CA 1
ATOM 663 C C . THR A 1 93 ? -6.080 -0.701 -0.962 1.00 98.62 93 THR A C 1
ATOM 665 O O . THR A 1 93 ? -5.107 -0.432 -0.261 1.00 98.62 93 THR A O 1
ATOM 668 N N . PHE A 1 94 ? -5.938 -1.229 -2.176 1.00 98.56 94 PHE A N 1
ATOM 669 C CA . PHE A 1 94 ? -4.640 -1.454 -2.816 1.00 98.56 94 PHE A CA 1
ATOM 670 C C . PHE A 1 94 ? -4.627 -0.804 -4.197 1.00 98.56 94 PHE A C 1
ATOM 672 O O . PHE A 1 94 ? -5.544 -1.029 -4.987 1.00 98.56 94 PHE A O 1
ATOM 679 N N . LEU A 1 95 ? -3.604 0.009 -4.474 1.00 98.50 95 LEU A N 1
ATOM 680 C CA . LEU A 1 95 ? -3.465 0.755 -5.721 1.00 98.50 95 LEU A CA 1
ATOM 681 C C . LEU A 1 95 ? -2.071 0.552 -6.323 1.00 98.50 95 LEU A C 1
ATOM 683 O O . LEU A 1 95 ? -1.043 0.821 -5.694 1.00 98.50 95 LEU A O 1
ATOM 687 N N . GLU A 1 96 ? -2.058 0.119 -7.578 1.00 97.81 96 GLU A N 1
ATOM 688 C CA . GLU A 1 96 ? -0.855 0.040 -8.400 1.00 97.81 96 GLU A CA 1
ATOM 689 C C . GLU A 1 96 ? -0.793 1.262 -9.311 1.00 97.81 96 GLU A C 1
ATOM 691 O O . GLU A 1 96 ? -1.797 1.596 -9.949 1.00 97.81 96 GLU A O 1
ATOM 696 N N . PRO A 1 97 ? 0.355 1.945 -9.386 1.00 96.81 97 PRO A N 1
ATOM 697 C CA . PRO A 1 97 ? 0.511 3.040 -10.313 1.00 96.81 97 PRO A CA 1
ATOM 698 C C . PRO A 1 97 ? 0.777 2.516 -11.729 1.00 96.81 97 PRO A C 1
ATOM 700 O O . PRO A 1 97 ? 0.969 1.321 -11.969 1.00 96.81 97 PRO A O 1
ATOM 703 N N . ASP A 1 98 ? 0.835 3.436 -12.685 1.00 95.25 98 ASP A N 1
ATOM 704 C CA . ASP A 1 98 ? 1.344 3.148 -14.019 1.00 95.25 98 ASP A CA 1
ATOM 705 C C . ASP A 1 98 ? 2.799 2.655 -13.946 1.00 95.25 98 ASP A C 1
ATOM 707 O O . ASP A 1 98 ? 3.503 2.851 -12.956 1.00 95.25 98 ASP A O 1
ATOM 711 N N . GLY A 1 99 ? 3.281 1.999 -15.005 1.00 91.56 99 GLY A N 1
ATOM 712 C CA . GLY A 1 99 ? 4.556 1.274 -14.965 1.00 91.56 99 GLY A CA 1
ATOM 713 C C . GLY A 1 99 ? 5.771 2.108 -14.529 1.00 91.56 99 GLY A C 1
ATOM 714 O O . GLY A 1 99 ? 6.662 1.563 -13.878 1.00 91.56 99 GLY A O 1
ATOM 715 N N . GLY A 1 100 ? 5.816 3.407 -14.852 1.00 92.38 100 GLY A N 1
ATOM 716 C CA . GLY A 1 100 ? 6.859 4.331 -14.391 1.00 92.38 100 GLY A CA 1
ATOM 717 C C . GLY A 1 100 ? 6.535 5.020 -13.062 1.00 92.38 100 GLY A C 1
ATOM 718 O O . GLY A 1 100 ? 7.410 5.650 -12.469 1.00 92.38 100 GLY A O 1
ATOM 719 N N . GLY A 1 101 ? 5.313 4.851 -12.565 1.00 95.19 101 GLY A N 1
ATOM 720 C CA . GLY A 1 101 ? 4.746 5.407 -11.347 1.00 95.19 101 GLY A CA 1
ATOM 721 C C . GLY A 1 101 ? 4.237 6.848 -11.492 1.00 95.19 101 GLY A C 1
ATOM 722 O O . GLY A 1 101 ? 4.179 7.597 -10.521 1.00 95.19 101 GLY A O 1
ATOM 723 N N . GLU A 1 102 ? 3.957 7.303 -12.708 1.00 95.00 102 GLU A N 1
ATOM 724 C CA . GLU A 1 102 ? 3.632 8.698 -13.024 1.00 95.00 102 GLU A CA 1
ATOM 725 C C . GLU A 1 102 ? 2.439 9.232 -12.216 1.00 95.00 102 GLU A C 1
ATOM 727 O O . GLU A 1 102 ? 2.469 10.371 -11.758 1.00 95.00 102 GLU A O 1
ATOM 732 N N . ASN A 1 103 ? 1.439 8.388 -11.968 1.00 96.62 103 ASN A N 1
ATOM 733 C CA . ASN A 1 103 ? 0.223 8.711 -11.219 1.00 96.62 103 ASN A CA 1
ATOM 734 C C . ASN A 1 103 ? 0.298 8.377 -9.712 1.00 96.62 103 ASN A C 1
ATOM 736 O O . ASN A 1 103 ? -0.708 8.484 -9.015 1.00 96.62 103 ASN A O 1
ATOM 740 N N . ARG A 1 104 ? 1.464 7.998 -9.162 1.00 95.50 104 ARG A N 1
ATOM 741 C CA . ARG A 1 104 ? 1.590 7.572 -7.748 1.00 95.50 104 ARG A CA 1
ATOM 742 C C . ARG A 1 104 ? 1.089 8.617 -6.738 1.00 95.50 104 ARG A C 1
ATOM 744 O O . ARG A 1 104 ? 0.537 8.266 -5.701 1.00 95.50 104 ARG A O 1
ATOM 751 N N . GLY A 1 105 ? 1.295 9.902 -7.043 1.00 95.31 105 GLY A N 1
ATOM 752 C CA . GLY A 1 105 ? 0.853 11.015 -6.200 1.00 95.31 105 GLY A CA 1
ATOM 753 C C . GLY A 1 105 ? -0.667 11.143 -6.185 1.00 95.31 105 GLY A C 1
ATOM 754 O O . GLY A 1 105 ? -1.263 11.212 -5.116 1.00 95.31 105 GLY A O 1
ATOM 755 N N . GLU A 1 106 ? -1.290 11.059 -7.361 1.00 97.38 106 GLU A N 1
ATOM 756 C CA . GLU A 1 106 ? -2.750 11.086 -7.519 1.00 97.38 106 GLU A CA 1
ATOM 757 C C . GLU A 1 106 ? -3.415 9.915 -6.773 1.00 97.38 106 GLU A C 1
ATOM 759 O O . GLU A 1 106 ? -4.468 10.076 -6.162 1.00 97.38 106 GLU A O 1
ATOM 764 N N . LEU A 1 107 ? -2.782 8.737 -6.755 1.00 98.19 107 LEU A N 1
ATOM 765 C CA . LEU A 1 107 ? -3.282 7.573 -6.016 1.00 98.19 107 LEU A CA 1
ATOM 766 C C . LEU A 1 107 ? -3.181 7.740 -4.489 1.00 98.19 107 LEU A C 1
ATOM 768 O O . LEU A 1 107 ? -4.072 7.293 -3.767 1.00 98.19 107 LEU A O 1
ATOM 772 N N . LEU A 1 108 ? -2.134 8.402 -3.981 1.00 96.94 108 LEU A N 1
ATOM 773 C CA . LEU A 1 108 ? -2.061 8.766 -2.561 1.00 96.94 108 LEU A CA 1
ATOM 774 C C . LEU A 1 108 ? -3.153 9.771 -2.183 1.00 96.94 108 LEU A C 1
ATOM 776 O O . LEU A 1 108 ? -3.793 9.609 -1.142 1.00 96.94 108 LEU A O 1
ATOM 780 N N . GLU A 1 109 ? -3.373 10.784 -3.023 1.00 97.56 109 GLU A N 1
ATOM 781 C CA . GLU A 1 109 ? -4.443 11.768 -2.837 1.00 97.56 109 GLU A CA 1
ATOM 782 C C . GLU A 1 109 ? -5.812 11.085 -2.821 1.00 97.56 109 GLU A C 1
ATOM 784 O O . GLU A 1 109 ? -6.588 11.317 -1.897 1.00 97.56 109 GLU A O 1
ATOM 789 N N . LEU A 1 110 ? -6.064 10.150 -3.742 1.00 98.38 110 LEU A N 1
ATOM 790 C CA . LEU A 1 110 ? -7.292 9.354 -3.765 1.00 98.38 110 LEU A CA 1
ATOM 791 C C . LEU A 1 110 ? -7.520 8.602 -2.446 1.00 98.38 110 LEU A C 1
ATOM 793 O O . LEU A 1 110 ? -8.638 8.573 -1.933 1.00 98.38 110 LEU A O 1
ATOM 797 N N . CYS A 1 111 ? -6.472 8.016 -1.864 1.00 98.38 111 CYS A N 1
ATOM 798 C CA . CYS A 1 111 ? -6.587 7.334 -0.576 1.00 98.38 111 CYS A CA 1
ATOM 799 C C . CYS A 1 111 ? -6.868 8.284 0.591 1.00 98.38 111 CYS A C 1
ATOM 801 O O . CYS A 1 111 ? -7.608 7.912 1.507 1.00 98.38 111 CYS A O 1
ATOM 803 N N . ALA A 1 112 ? -6.323 9.501 0.549 1.00 97.94 112 ALA A N 1
ATOM 804 C CA . ALA A 1 112 ? -6.594 10.537 1.540 1.00 97.94 112 ALA A CA 1
ATOM 805 C C . ALA A 1 112 ? -8.023 11.081 1.417 1.00 97.94 112 ALA A C 1
ATOM 807 O O . ALA A 1 112 ? -8.721 11.203 2.421 1.00 97.94 112 ALA A O 1
ATOM 808 N N . GLU A 1 113 ? -8.487 11.347 0.197 1.00 98.31 113 GLU A N 1
ATOM 809 C CA . GLU A 1 113 ? -9.856 11.793 -0.080 1.00 98.31 113 GLU A CA 1
ATOM 810 C C . GLU A 1 113 ? -10.899 10.733 0.289 1.00 98.31 113 GLU A C 1
ATOM 812 O O . GLU A 1 113 ? -11.979 11.073 0.773 1.00 98.31 113 GLU A O 1
ATOM 817 N N . ALA A 1 114 ? -10.564 9.451 0.121 1.00 97.38 114 ALA A N 1
ATOM 818 C CA . ALA A 1 114 ? -11.391 8.331 0.562 1.00 97.38 114 ALA A CA 1
ATOM 819 C C . ALA A 1 114 ? -11.445 8.171 2.094 1.00 97.38 114 ALA A C 1
ATOM 821 O O . ALA A 1 114 ? -12.243 7.376 2.587 1.00 97.38 114 ALA A O 1
ATOM 822 N N . GLY A 1 115 ? -10.630 8.919 2.846 1.00 97.38 115 GLY A N 1
ATOM 823 C CA . GLY A 1 115 ? -10.645 8.915 4.307 1.00 97.38 115 GLY A CA 1
ATOM 824 C C . GLY A 1 115 ? -9.994 7.688 4.940 1.00 97.38 115 GLY A C 1
ATOM 825 O O . GLY A 1 115 ? -10.416 7.298 6.023 1.00 97.38 115 GLY A O 1
ATOM 826 N N . ASN A 1 116 ? -8.994 7.075 4.290 1.00 98.19 116 ASN A N 1
ATOM 827 C CA . ASN A 1 116 ? -8.274 5.946 4.890 1.00 98.19 116 ASN A CA 1
ATOM 828 C C . ASN A 1 116 ? -7.522 6.391 6.155 1.00 98.19 116 ASN A C 1
ATOM 830 O O . ASN A 1 116 ? -6.798 7.390 6.127 1.00 98.19 116 ASN A O 1
ATOM 834 N N . ASP A 1 117 ? -7.635 5.616 7.234 1.00 98.12 117 ASP A N 1
ATOM 835 C CA . ASP A 1 117 ? -7.003 5.920 8.524 1.00 98.12 117 ASP A CA 1
ATOM 836 C C . ASP A 1 117 ? -5.472 5.817 8.455 1.00 98.12 117 ASP A C 1
ATOM 838 O O . ASP A 1 117 ? -4.750 6.575 9.109 1.00 98.12 117 ASP A O 1
ATOM 842 N N . LEU A 1 118 ? -4.965 4.888 7.639 1.00 98.00 118 LEU A N 1
ATOM 843 C CA . LEU A 1 118 ? -3.546 4.726 7.338 1.00 98.00 118 LEU A CA 1
ATOM 844 C C . LEU A 1 118 ? -3.311 4.658 5.828 1.00 98.00 118 LEU A C 1
ATOM 846 O O . LEU A 1 118 ? -3.934 3.872 5.120 1.00 98.00 118 LEU A O 1
ATOM 850 N N . ILE A 1 119 ? -2.335 5.428 5.345 1.00 98.31 119 ILE A N 1
ATOM 851 C CA . ILE A 1 119 ? -1.884 5.393 3.951 1.00 98.31 119 ILE A CA 1
ATOM 852 C C . ILE A 1 119 ? -0.397 5.046 3.919 1.00 98.31 119 ILE A C 1
ATOM 854 O O . ILE A 1 119 ? 0.430 5.723 4.532 1.00 98.31 119 ILE A O 1
ATOM 858 N N . VAL A 1 120 ? -0.055 3.992 3.183 1.00 98.25 120 VAL A N 1
ATOM 859 C CA . VAL A 1 120 ? 1.307 3.490 3.009 1.00 98.25 120 VAL A CA 1
ATOM 860 C C . VAL A 1 120 ? 1.742 3.724 1.564 1.00 98.25 120 VAL A C 1
ATOM 862 O O . VAL A 1 120 ? 1.391 2.965 0.664 1.00 98.25 120 VAL A O 1
ATOM 865 N N . GLY A 1 121 ? 2.544 4.769 1.347 1.00 97.38 121 GLY A N 1
ATOM 866 C CA . GLY A 1 121 ? 3.278 4.976 0.098 1.00 97.38 121 GLY A CA 1
ATOM 867 C C . GLY A 1 121 ? 4.534 4.110 0.082 1.00 97.38 121 GLY A C 1
ATOM 868 O O . GL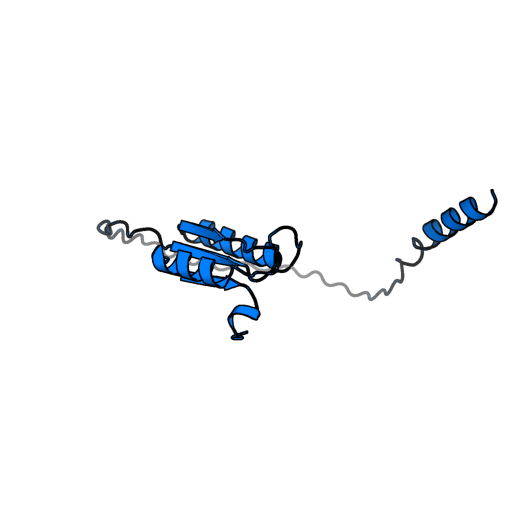Y A 1 121 ? 5.531 4.418 0.740 1.00 97.38 121 GLY A O 1
ATOM 869 N N . LYS A 1 122 ? 4.497 2.993 -0.642 1.00 97.12 122 LYS A N 1
ATOM 870 C CA . LYS A 1 122 ? 5.570 1.999 -0.628 1.00 97.12 122 LYS A CA 1
ATOM 871 C C . LYS A 1 122 ? 6.576 2.269 -1.739 1.00 97.12 122 LYS A C 1
ATOM 873 O O . LYS A 1 122 ? 6.426 1.787 -2.858 1.00 97.12 122 LYS A O 1
ATOM 878 N N . GLY A 1 123 ? 7.665 2.942 -1.385 1.00 94.69 123 GLY A N 1
ATOM 879 C CA . GLY A 1 123 ? 8.877 3.061 -2.197 1.00 94.69 123 GLY A CA 1
ATOM 880 C C . GLY A 1 123 ? 9.634 4.358 -1.943 1.00 94.69 123 GLY A C 1
ATOM 881 O O . GLY A 1 123 ? 9.219 5.195 -1.146 1.00 94.69 123 GLY A O 1
ATOM 882 N N . PHE A 1 124 ? 10.795 4.493 -2.579 1.00 92.69 124 PHE A N 1
ATOM 883 C CA . PHE A 1 124 ? 11.717 5.592 -2.294 1.00 92.69 124 PHE A CA 1
ATOM 884 C C . PHE A 1 124 ? 11.240 6.923 -2.879 1.00 92.69 124 PHE A C 1
ATOM 886 O O . PHE A 1 124 ? 11.461 7.966 -2.264 1.00 92.69 124 PHE A O 1
ATOM 893 N N . SER A 1 125 ? 10.573 6.905 -4.036 1.00 91.38 125 SER A N 1
ATOM 894 C CA . SER A 1 125 ? 10.257 8.139 -4.767 1.00 91.38 125 SER A CA 1
ATOM 895 C C . SER A 1 125 ? 9.213 9.001 -4.053 1.00 91.38 125 SER A C 1
ATOM 897 O O . SER A 1 125 ? 9.123 10.190 -4.327 1.00 91.38 125 SER A O 1
ATOM 899 N N . TYR A 1 126 ? 8.503 8.447 -3.067 1.00 91.50 126 TYR A N 1
ATOM 900 C CA . TYR A 1 126 ? 7.640 9.204 -2.158 1.00 91.50 126 TYR A CA 1
ATOM 901 C C . TYR A 1 126 ? 8.399 10.156 -1.217 1.00 91.50 126 TYR A C 1
ATOM 903 O O . TYR A 1 126 ? 7.811 11.107 -0.710 1.00 91.50 126 TYR A O 1
ATOM 911 N N . LEU A 1 127 ? 9.695 9.928 -0.968 1.00 85.31 127 LEU A N 1
ATOM 912 C CA . LEU A 1 127 ? 10.515 10.793 -0.110 1.00 85.31 127 LEU A CA 1
ATOM 913 C C . LEU A 1 127 ? 11.124 11.974 -0.878 1.00 85.31 127 LEU A C 1
ATOM 915 O O . LEU A 1 127 ? 11.418 13.020 -0.296 1.00 85.31 127 LEU A O 1
ATOM 919 N N . THR A 1 128 ? 11.358 11.809 -2.176 1.00 74.12 128 THR A N 1
ATOM 920 C CA . THR A 1 128 ? 12.041 12.803 -3.002 1.00 74.12 128 THR A CA 1
ATOM 921 C C . THR A 1 128 ? 11.032 13.538 -3.866 1.00 74.12 128 THR A C 1
ATOM 923 O O . THR A 1 128 ? 10.433 12.931 -4.745 1.00 74.12 128 THR A O 1
ATOM 926 N N . GLN A 1 129 ? 10.881 14.849 -3.666 1.00 58.22 129 GLN A N 1
ATOM 927 C CA . GLN A 1 129 ? 10.159 15.679 -4.630 1.00 58.22 129 GLN A CA 1
ATOM 928 C C . GLN A 1 129 ? 10.963 15.717 -5.934 1.00 58.22 129 GLN A C 1
ATOM 930 O O . GLN A 1 129 ? 12.020 16.353 -5.975 1.00 58.22 129 GLN A O 1
ATOM 935 N N . GLN A 1 130 ? 10.501 14.992 -6.951 1.00 56.59 130 GLN A N 1
ATOM 936 C CA . GLN A 1 130 ? 11.034 15.038 -8.312 1.00 56.59 130 GLN A CA 1
ATOM 937 C C . GLN A 1 130 ? 10.077 15.790 -9.225 1.00 56.59 130 GLN A C 1
ATOM 939 O O . GLN A 1 130 ? 8.861 15.520 -9.134 1.00 56.59 130 GLN A O 1
#

Secondary structure (DSSP, 8-state):
--HHHHHHHHHHGGGSS------------------------------------PPPPEEEEEESSS-S-SSSHHHHHHHHHHHHHHHHTPEEEEE---TT-TTHHHHHHHHHHTT-SEEEEESSTTTS--